Protein AF-A0A9P7ZTA4-F1 (afdb_monomer_lite)

Secondary structure (DSSP, 8-state):
-PPP-HHHHHHHHHHHHHHHHHHHHHHHHHHTTTTSSS--HHHHHHHHHHHHHHHHHHHHHHHHS-PPPPPHHHHHHHHTT--THHHHHHHHHHHHHHHHHHHHHHHHHHHHHHHHHHHHHHH-GGGHHHHHHHHHHTT---GGGS--------------------------------

Sequence (178 aa):
MAPVDRAQQTVVEQQLQNIIQDLYEIMVQVTNYDTTPRPTRDVLADQIKSLAASLQTLHTTASTTPLPSVPPELIHYVENGRNPDIYTREFVELVRRGNQTFNGKLNAFAGFRDMLARDIASAMPELRDDVDRIMEGAGLASPSAVGHGNVKTEDGLADVQMSAAGPENGSGGANAAS

Radius of gyration: 34.22 Å; chains: 1; bounding box: 66×64×94 Å

InterPro domains:
  IPR019145 Mediator complex, subunit Med10 [PF09748] (13-132)

pLDDT: mean 79.88, std 21.25, range [32.66, 98.06]

Organism: NCBI:txid2614577

Structure (mmCIF, N/CA/C/O backbone):
data_AF-A0A9P7ZTA4-F1
#
_entry.id   AF-A0A9P7ZTA4-F1
#
loop_
_atom_site.group_PDB
_atom_site.id
_atom_site.type_symbol
_atom_site.label_atom_id
_atom_site.label_alt_id
_atom_site.label_comp_id
_atom_site.label_asym_id
_atom_site.label_entity_id
_atom_site.label_seq_id
_atom_site.pdbx_PDB_ins_code
_atom_site.Cartn_x
_atom_site.Cartn_y
_atom_site.Cartn_z
_atom_site.occupancy
_atom_site.B_iso_or_equiv
_atom_site.auth_seq_id
_atom_site.auth_comp_id
_atom_site.auth_asym_id
_atom_site.auth_atom_id
_atom_site.pdbx_PDB_model_num
ATOM 1 N N . MET A 1 1 ? -6.420 8.993 -8.980 1.00 48.38 1 MET A N 1
ATOM 2 C CA . MET A 1 1 ? -6.976 8.853 -7.619 1.00 48.38 1 MET A CA 1
ATOM 3 C C . MET A 1 1 ? -8.096 9.868 -7.496 1.00 48.38 1 MET A C 1
ATOM 5 O O . MET A 1 1 ? -7.813 11.055 -7.587 1.00 48.38 1 MET A O 1
ATOM 9 N N . ALA A 1 2 ? -9.352 9.421 -7.437 1.00 48.81 2 ALA A N 1
ATOM 10 C CA . ALA A 1 2 ? -10.477 10.325 -7.205 1.00 48.81 2 ALA A CA 1
ATOM 11 C C . ALA A 1 2 ? -10.387 10.886 -5.772 1.00 48.81 2 ALA A C 1
ATOM 13 O O . ALA A 1 2 ? -9.943 10.157 -4.881 1.00 48.81 2 ALA A O 1
ATOM 14 N N . PRO A 1 3 ? -10.751 12.157 -5.534 1.00 54.56 3 PRO A N 1
ATOM 15 C CA . PRO A 1 3 ? -10.768 12.710 -4.189 1.00 54.56 3 PRO A CA 1
ATOM 16 C C . PRO A 1 3 ? -11.812 11.960 -3.357 1.00 54.56 3 PRO A C 1
ATOM 18 O O . PRO A 1 3 ? -12.985 11.913 -3.717 1.00 54.56 3 PRO A O 1
ATOM 21 N N . VAL A 1 4 ? -11.363 11.336 -2.269 1.00 60.81 4 VAL A N 1
ATOM 22 C CA . VAL A 1 4 ? -12.252 10.665 -1.318 1.00 60.81 4 VAL A CA 1
ATOM 23 C C . VAL A 1 4 ? -12.998 11.737 -0.528 1.00 60.81 4 VAL A C 1
ATOM 25 O O . VAL A 1 4 ? -12.392 12.731 -0.116 1.00 60.81 4 VAL A O 1
ATOM 28 N N . ASP A 1 5 ? -14.304 11.556 -0.339 1.00 69.00 5 ASP A N 1
ATOM 29 C CA . ASP A 1 5 ? -15.133 12.473 0.439 1.00 69.00 5 ASP A CA 1
ATOM 30 C C . ASP A 1 5 ? -14.712 12.419 1.917 1.00 69.00 5 ASP A C 1
ATOM 32 O O . ASP A 1 5 ? -15.094 11.522 2.673 1.00 69.00 5 ASP A O 1
ATOM 36 N N . ARG A 1 6 ? -13.854 13.368 2.314 1.00 71.19 6 ARG A N 1
ATOM 37 C CA . ARG A 1 6 ? -13.260 13.442 3.658 1.00 71.19 6 ARG A CA 1
ATOM 38 C C . ARG A 1 6 ? -14.319 13.493 4.756 1.00 71.19 6 ARG A C 1
ATOM 40 O O . ARG A 1 6 ? -14.070 12.985 5.842 1.00 71.19 6 ARG A O 1
ATOM 47 N N . ALA A 1 7 ? -15.496 14.048 4.464 1.00 70.94 7 ALA A N 1
ATOM 48 C CA . ALA A 1 7 ? -16.587 14.140 5.426 1.00 70.94 7 ALA A CA 1
ATOM 49 C C . ALA A 1 7 ? -17.068 12.756 5.888 1.00 70.94 7 ALA A C 1
ATOM 51 O O . ALA A 1 7 ? -17.337 12.563 7.070 1.00 70.94 7 ALA A O 1
ATOM 52 N N . GLN A 1 8 ? -17.126 11.775 4.983 1.00 72.75 8 GLN A N 1
ATOM 53 C CA . GLN A 1 8 ? -17.602 10.427 5.308 1.00 72.75 8 GLN A CA 1
ATOM 54 C C . GLN A 1 8 ? -16.547 9.613 6.069 1.00 72.75 8 GLN A C 1
ATOM 56 O O . GLN A 1 8 ? -16.889 8.831 6.954 1.00 72.75 8 GLN A O 1
ATOM 61 N N . GLN A 1 9 ? -15.258 9.843 5.789 1.00 81.50 9 GLN A N 1
ATOM 62 C CA . GLN A 1 9 ? -14.160 9.230 6.545 1.00 81.50 9 GLN A CA 1
ATOM 63 C C . GLN A 1 9 ? -14.147 9.689 8.007 1.00 81.50 9 GLN A C 1
ATOM 65 O O . GLN A 1 9 ? -14.003 8.857 8.900 1.00 81.50 9 GLN A O 1
ATOM 70 N N . THR A 1 10 ? -14.376 10.982 8.258 1.00 86.25 10 THR A N 1
ATOM 71 C CA . THR A 1 10 ? -14.428 11.530 9.622 1.00 86.25 10 THR A CA 1
ATOM 72 C C . THR A 1 10 ? -15.550 10.909 10.456 1.00 86.25 10 THR A C 1
ATOM 74 O O . THR A 1 10 ? -15.386 10.730 11.659 1.00 86.25 10 THR A O 1
ATOM 77 N N . VAL A 1 11 ? -16.676 10.523 9.842 1.00 90.31 11 VAL A N 1
ATOM 78 C CA . VAL A 1 11 ? -17.772 9.842 10.557 1.00 90.31 11 VAL A CA 1
ATOM 79 C C . VAL A 1 11 ? -17.331 8.466 11.057 1.00 90.31 11 VAL A C 1
ATOM 81 O O . VAL A 1 11 ? -17.540 8.148 12.227 1.00 90.31 11 VAL A O 1
ATOM 84 N N . VAL A 1 12 ? -16.701 7.664 10.194 1.00 90.94 12 VAL A N 1
ATOM 85 C CA . VAL A 1 12 ? -16.187 6.333 10.564 1.00 90.94 12 VAL A CA 1
ATOM 86 C C . VAL A 1 12 ? -15.094 6.456 11.627 1.00 90.94 12 VAL A C 1
ATOM 88 O O . VAL A 1 12 ? -15.094 5.710 12.603 1.00 90.94 12 VAL A O 1
ATOM 91 N N . GLU A 1 13 ? -14.196 7.432 11.480 1.00 91.12 13 GLU A N 1
ATOM 92 C CA . GLU A 1 13 ? -13.138 7.712 12.452 1.00 91.12 13 GLU A CA 1
ATOM 93 C C . GLU A 1 13 ? -13.710 8.089 13.826 1.00 91.12 13 GLU A C 1
ATOM 95 O O . GLU A 1 13 ? -13.298 7.530 14.842 1.00 91.12 13 GLU A O 1
ATOM 100 N N . GLN A 1 14 ? -14.712 8.971 13.867 1.00 93.62 14 GLN A N 1
ATOM 101 C CA . GLN A 1 14 ? -15.367 9.369 15.112 1.00 93.62 14 GLN A CA 1
ATOM 102 C C . GLN A 1 14 ? -16.084 8.193 15.785 1.00 93.62 14 GLN A C 1
ATOM 104 O O . GLN A 1 14 ? -16.004 8.036 17.002 1.00 93.62 14 GLN A O 1
ATOM 109 N N . GLN A 1 15 ? -16.771 7.347 15.010 1.00 94.06 15 GLN A N 1
ATOM 110 C CA . GLN A 1 15 ? -17.397 6.129 15.533 1.00 94.06 15 GLN A CA 1
ATOM 111 C C . GLN A 1 15 ? -16.352 5.188 16.149 1.00 94.06 15 GLN A C 1
ATOM 113 O O . GLN A 1 15 ? -16.582 4.646 17.229 1.00 94.06 15 GLN A O 1
ATOM 118 N N . LEU A 1 16 ? -15.189 5.036 15.505 1.00 94.50 16 LEU A N 1
ATOM 119 C CA . LEU A 1 16 ? -14.081 4.228 16.015 1.00 94.50 16 LEU A CA 1
ATOM 120 C C . LEU A 1 16 ? -13.532 4.783 17.341 1.00 94.50 16 LEU A C 1
ATOM 122 O O . LEU A 1 16 ? -13.323 4.023 18.284 1.00 94.50 16 LEU A O 1
ATOM 126 N N . GLN A 1 17 ? -13.348 6.105 17.436 1.00 95.31 17 GLN A N 1
ATOM 127 C CA . GLN A 1 17 ? -12.911 6.770 18.669 1.00 95.31 17 GLN A CA 1
ATOM 128 C C . GLN A 1 17 ? -13.907 6.554 19.814 1.00 95.31 17 GLN A C 1
ATOM 130 O O . GLN A 1 17 ? -13.499 6.207 20.922 1.00 95.31 17 GLN A O 1
ATOM 135 N N . ASN A 1 18 ? -15.206 6.694 19.537 1.00 94.88 18 ASN A N 1
ATOM 136 C CA . ASN A 1 18 ? -16.255 6.467 20.531 1.00 94.88 18 ASN A CA 1
ATOM 137 C C . ASN A 1 18 ? -16.239 5.016 21.041 1.00 94.88 18 ASN A C 1
ATOM 139 O O . ASN A 1 18 ? -16.327 4.793 22.240 1.00 94.88 18 ASN A O 1
ATOM 143 N N . ILE A 1 19 ? -16.032 4.029 20.161 1.00 96.38 19 ILE A N 1
ATOM 144 C CA . ILE A 1 19 ? -15.924 2.614 20.557 1.00 96.38 19 ILE A CA 1
ATOM 145 C C . ILE A 1 19 ? -14.704 2.367 21.455 1.00 96.38 19 ILE A C 1
ATOM 147 O O . ILE A 1 19 ? -14.801 1.635 22.438 1.00 96.38 19 ILE A O 1
ATOM 151 N N . ILE A 1 20 ? -13.551 2.969 21.146 1.00 95.88 20 ILE A N 1
ATOM 152 C CA . ILE A 1 20 ? -12.354 2.865 21.998 1.00 95.88 20 ILE A CA 1
ATOM 153 C C . ILE A 1 20 ? -12.630 3.476 23.380 1.00 95.88 20 ILE A C 1
ATOM 155 O O . ILE A 1 20 ? -12.235 2.902 24.397 1.00 95.88 20 ILE A O 1
ATOM 159 N N . GLN A 1 21 ? -13.338 4.606 23.422 1.00 95.31 21 GLN A N 1
ATOM 160 C CA . GLN A 1 21 ? -13.747 5.253 24.665 1.00 95.31 21 GLN A CA 1
ATOM 161 C C . GLN A 1 21 ? -14.718 4.378 25.478 1.00 95.31 21 GLN A C 1
ATOM 163 O O . GLN A 1 21 ? -14.503 4.213 26.680 1.00 95.31 21 GLN A O 1
ATOM 168 N N . ASP A 1 22 ? -15.716 3.766 24.831 1.00 94.31 22 ASP A N 1
ATOM 169 C CA . ASP A 1 22 ? -16.660 2.827 25.456 1.00 94.31 22 ASP A CA 1
ATOM 170 C C . ASP A 1 22 ? -15.916 1.619 26.058 1.00 94.31 22 ASP A C 1
ATOM 172 O O . ASP A 1 22 ? -16.163 1.228 27.200 1.00 94.31 22 ASP A O 1
ATOM 176 N N . LEU A 1 23 ? -14.950 1.046 25.326 1.00 95.44 23 LEU A N 1
ATOM 177 C CA . LEU A 1 23 ? -14.119 -0.067 25.805 1.00 95.44 23 LEU A CA 1
ATOM 178 C C . LEU A 1 23 ? -13.277 0.320 27.025 1.00 95.44 23 LEU A C 1
ATOM 180 O O . LEU A 1 23 ? -13.161 -0.464 27.971 1.00 95.44 23 LEU A O 1
ATOM 184 N N . TYR A 1 24 ? -12.699 1.522 27.018 1.00 94.88 24 TYR A N 1
ATOM 185 C CA . TYR A 1 24 ? -11.941 2.034 28.155 1.00 94.88 24 TYR A CA 1
ATOM 186 C C . TYR A 1 24 ? -12.836 2.227 29.385 1.00 94.88 24 TYR A C 1
ATOM 188 O O . TYR A 1 24 ? -12.464 1.822 30.487 1.00 94.88 24 TYR A O 1
ATOM 196 N N . GLU A 1 25 ? -14.030 2.794 29.207 1.00 91.94 25 GLU A N 1
ATOM 197 C CA . GLU A 1 25 ? -14.977 2.995 30.303 1.00 91.94 25 GLU A CA 1
ATOM 198 C C . GLU A 1 25 ? -15.436 1.660 30.906 1.00 91.94 25 GLU A C 1
ATOM 200 O O . GLU A 1 25 ? -15.393 1.492 32.127 1.00 91.94 25 GLU A O 1
ATOM 205 N N . ILE A 1 26 ? -15.770 0.677 30.062 1.00 92.38 26 ILE A N 1
ATOM 206 C CA . ILE A 1 26 ? -16.120 -0.682 30.498 1.00 92.38 26 ILE A CA 1
ATOM 207 C C . ILE A 1 26 ? -14.965 -1.309 31.289 1.00 92.38 26 ILE A C 1
ATOM 209 O O . ILE A 1 26 ? -15.189 -1.869 32.362 1.00 92.38 26 ILE A O 1
ATOM 213 N N . MET A 1 27 ? -13.720 -1.192 30.814 1.00 92.06 27 MET A N 1
ATOM 214 C CA . MET A 1 27 ? -12.545 -1.711 31.526 1.00 92.06 27 MET A CA 1
ATOM 215 C C . MET A 1 27 ? -12.411 -1.098 32.930 1.00 92.06 27 MET A C 1
ATOM 217 O O . MET A 1 27 ? -12.166 -1.817 33.906 1.00 92.06 27 MET A O 1
ATOM 221 N N . VAL A 1 28 ? -12.601 0.219 33.054 1.00 90.69 28 VAL A N 1
ATOM 222 C CA . VAL A 1 28 ? -12.548 0.926 34.343 1.00 90.69 28 VAL A CA 1
ATOM 223 C C . VAL A 1 28 ? -13.686 0.479 35.266 1.00 90.69 28 VAL A C 1
ATOM 225 O O . VAL A 1 28 ? -13.452 0.263 36.457 1.00 90.69 28 VAL A O 1
ATOM 228 N N . GLN A 1 29 ? -14.901 0.303 34.741 1.00 87.62 29 GLN A N 1
ATOM 229 C CA . GLN A 1 29 ? -16.049 -0.154 35.529 1.00 87.62 29 GLN A CA 1
ATOM 230 C C . GLN A 1 29 ? -15.899 -1.599 36.008 1.00 87.62 29 GLN A C 1
ATOM 232 O O . GLN A 1 29 ? -16.187 -1.883 37.168 1.00 87.62 29 GLN A O 1
ATOM 237 N N . VAL A 1 30 ? -15.392 -2.498 35.161 1.00 89.88 30 VAL A N 1
ATOM 238 C CA . VAL A 1 30 ? -15.126 -3.898 35.530 1.00 89.88 30 VAL A CA 1
ATOM 239 C C . VAL A 1 30 ? -14.045 -3.983 36.609 1.00 89.88 30 VAL A C 1
ATOM 241 O O . VAL A 1 30 ? -14.194 -4.733 37.571 1.00 89.88 30 VAL A O 1
ATOM 244 N N . THR A 1 31 ? -12.987 -3.175 36.505 1.00 88.81 31 THR A N 1
ATOM 245 C CA . THR A 1 31 ? -11.911 -3.140 37.513 1.00 88.81 31 THR A CA 1
ATOM 246 C C . THR A 1 31 ? -12.413 -2.644 38.877 1.00 88.81 31 THR A C 1
ATOM 248 O O . THR A 1 31 ? -11.950 -3.113 39.913 1.00 88.81 31 THR A O 1
ATOM 251 N N . ASN A 1 32 ? -13.392 -1.734 38.892 1.00 85.50 32 ASN A N 1
ATOM 252 C CA . ASN A 1 32 ? -13.974 -1.148 40.108 1.00 85.50 32 ASN A CA 1
ATOM 253 C C . ASN A 1 32 ? -15.320 -1.777 40.518 1.00 85.50 32 ASN A C 1
ATOM 255 O O . ASN A 1 32 ? -16.068 -1.204 41.317 1.00 85.50 32 ASN A O 1
ATOM 259 N N . TYR A 1 33 ? -15.646 -2.946 39.965 1.00 81.62 33 TYR A N 1
ATOM 260 C CA . TYR A 1 33 ? -16.970 -3.548 40.103 1.00 81.62 33 TYR A CA 1
ATOM 261 C C . TYR A 1 33 ? -17.333 -3.875 41.562 1.00 81.62 33 TYR A C 1
ATOM 263 O O . TYR A 1 33 ? -18.466 -3.645 41.969 1.00 81.62 33 TYR A O 1
ATOM 271 N N . ASP A 1 34 ? -16.364 -4.346 42.355 1.00 76.81 34 ASP A N 1
ATOM 272 C CA . ASP A 1 34 ? -16.546 -4.742 43.766 1.00 76.81 34 ASP A CA 1
ATOM 273 C C . ASP A 1 34 ? -16.140 -3.637 44.765 1.00 76.81 34 ASP A C 1
ATOM 275 O O . ASP A 1 34 ? -16.396 -3.716 45.963 1.00 76.81 34 ASP A O 1
ATOM 279 N N . THR A 1 35 ? -15.500 -2.564 44.288 1.00 79.00 35 THR A N 1
ATOM 280 C CA . THR A 1 35 ? -15.019 -1.469 45.150 1.00 79.00 35 THR A CA 1
ATOM 281 C C . THR A 1 35 ? -16.089 -0.416 45.425 1.00 79.00 35 THR A C 1
ATOM 283 O O . THR A 1 35 ? -15.924 0.423 46.313 1.00 79.00 35 THR A O 1
ATOM 286 N N . THR A 1 36 ? -17.197 -0.444 44.679 1.00 70.56 36 THR A N 1
ATOM 287 C CA . THR A 1 36 ? -18.279 0.532 44.791 1.00 70.56 36 THR A CA 1
ATOM 288 C C . THR A 1 36 ? -19.506 -0.069 45.490 1.00 70.56 36 THR A C 1
ATOM 290 O O . THR A 1 36 ? -20.014 -1.105 45.077 1.00 70.56 36 THR A O 1
ATOM 293 N N . PRO A 1 37 ? -20.070 0.591 46.520 1.00 67.50 37 PRO A N 1
ATOM 294 C CA . PRO A 1 37 ? -21.236 0.087 47.259 1.00 67.50 37 PRO A CA 1
ATOM 295 C C . PRO A 1 37 ? -22.567 0.186 46.484 1.00 67.50 37 PRO A C 1
ATOM 297 O O . PRO A 1 37 ? -23.635 -0.025 47.057 1.00 67.50 37 PRO A O 1
ATOM 300 N N . ARG A 1 38 ? -22.536 0.552 45.195 1.00 66.50 38 ARG A N 1
ATOM 301 C CA . ARG A 1 38 ? -23.719 0.686 44.332 1.00 66.50 38 ARG A CA 1
ATOM 302 C C . ARG A 1 38 ? -23.817 -0.510 43.384 1.00 66.50 38 ARG A C 1
ATOM 304 O O . ARG A 1 38 ? -22.792 -0.949 42.879 1.00 66.50 38 ARG A O 1
ATOM 311 N N . PRO A 1 39 ? -25.033 -0.982 43.058 1.00 67.25 39 PRO A N 1
ATOM 312 C CA . PRO A 1 39 ? -25.215 -2.002 42.033 1.00 67.25 39 PRO A CA 1
ATOM 313 C C . PRO A 1 39 ? -24.823 -1.436 40.658 1.00 67.25 39 PRO A C 1
ATOM 315 O O . PRO A 1 39 ? -25.583 -0.708 40.029 1.00 67.25 39 PRO A O 1
ATOM 318 N N . THR A 1 40 ? -23.615 -1.758 40.198 1.00 79.56 40 THR A N 1
ATOM 319 C CA . THR A 1 40 ? -23.054 -1.375 38.887 1.00 79.56 40 THR A CA 1
ATOM 320 C C . THR A 1 40 ? -23.429 -2.354 37.772 1.00 79.56 40 THR A C 1
ATOM 322 O O . THR A 1 40 ? -23.182 -2.082 36.600 1.00 79.56 40 THR A O 1
ATOM 325 N N . ARG A 1 41 ? -24.080 -3.476 38.111 1.00 84.12 41 ARG A N 1
ATOM 326 C CA . ARG A 1 41 ? -24.477 -4.533 37.168 1.00 84.12 41 ARG A CA 1
ATOM 327 C C . ARG A 1 41 ? -25.327 -4.020 36.004 1.00 84.12 41 ARG A C 1
ATOM 329 O O . ARG A 1 41 ? -25.047 -4.373 34.862 1.00 84.12 41 ARG A O 1
ATOM 336 N N . ASP A 1 42 ? -26.359 -3.232 36.292 1.00 86.62 42 ASP A N 1
ATOM 337 C CA . ASP A 1 42 ? -27.288 -2.760 35.259 1.00 86.62 42 ASP A CA 1
ATOM 338 C C . ASP A 1 42 ? -26.605 -1.748 34.329 1.00 86.62 42 ASP A C 1
ATOM 340 O O . ASP A 1 42 ? -26.759 -1.828 33.114 1.00 86.62 42 ASP A O 1
ATOM 344 N N . VAL A 1 43 ? -25.745 -0.887 34.886 1.00 87.88 43 VAL A N 1
ATOM 345 C CA . VAL A 1 43 ? -24.927 0.070 34.122 1.00 87.88 43 VAL A CA 1
ATOM 346 C C . VAL A 1 43 ? -23.980 -0.663 33.174 1.00 87.88 43 VAL A C 1
ATOM 348 O O . VAL A 1 43 ? -23.949 -0.360 31.985 1.00 87.88 43 VAL A O 1
ATOM 351 N N . LEU A 1 44 ? -23.267 -1.678 33.668 1.00 89.06 44 LEU A N 1
ATOM 352 C CA . LEU A 1 44 ? -22.367 -2.487 32.847 1.00 89.06 44 LEU A CA 1
ATOM 353 C C . LEU A 1 44 ? -23.129 -3.225 31.735 1.00 89.06 44 LEU A C 1
ATOM 355 O O . LEU A 1 44 ? -22.679 -3.277 30.591 1.00 89.06 44 LEU A O 1
ATOM 359 N N . ALA A 1 45 ? -24.298 -3.787 32.055 1.00 90.94 45 ALA A N 1
ATOM 360 C CA . ALA A 1 45 ? -25.137 -4.462 31.071 1.00 90.94 45 ALA A CA 1
ATOM 361 C C . ALA A 1 45 ? -25.605 -3.503 29.967 1.00 90.94 45 ALA A C 1
ATOM 363 O O . ALA A 1 45 ? -25.629 -3.883 28.796 1.00 90.94 45 ALA A O 1
ATOM 364 N N . ASP A 1 46 ? -25.953 -2.267 30.317 1.00 91.56 46 ASP A N 1
ATOM 365 C CA . ASP A 1 46 ? -26.364 -1.255 29.348 1.00 91.56 46 ASP A CA 1
ATOM 366 C C . ASP A 1 46 ? -25.186 -0.728 28.519 1.00 91.56 46 ASP A C 1
ATOM 368 O O . ASP A 1 46 ? -25.333 -0.553 27.310 1.00 91.56 46 ASP A O 1
ATOM 372 N N . GLN A 1 47 ? -23.992 -0.592 29.101 1.00 91.25 47 GLN A N 1
ATOM 373 C CA . GLN A 1 47 ? -22.777 -0.250 28.355 1.00 91.25 47 GLN A CA 1
ATOM 374 C C . GLN A 1 47 ? -22.383 -1.317 27.338 1.00 91.25 47 GLN A C 1
ATOM 376 O O . GLN A 1 47 ? -22.044 -0.986 26.205 1.00 91.25 47 GLN A O 1
ATOM 381 N N . ILE A 1 48 ? -22.481 -2.600 27.693 1.00 93.88 48 ILE A N 1
ATOM 382 C CA . ILE A 1 48 ? -22.210 -3.698 26.755 1.00 93.88 48 ILE A CA 1
ATOM 383 C C . ILE A 1 48 ? -23.216 -3.681 25.595 1.00 93.88 48 ILE A C 1
ATOM 385 O O . ILE A 1 48 ? -22.830 -3.876 24.440 1.00 93.88 48 ILE A O 1
ATOM 389 N N . LYS A 1 49 ? -24.502 -3.413 25.868 1.00 95.00 49 LYS A N 1
ATOM 390 C CA . LYS A 1 49 ? -25.515 -3.249 24.808 1.00 95.00 49 LYS A CA 1
ATOM 391 C C . LYS A 1 49 ? -25.211 -2.037 23.924 1.00 95.00 49 LYS A C 1
ATOM 393 O O . LYS A 1 49 ? -25.345 -2.140 22.707 1.00 95.00 49 LYS A O 1
ATOM 398 N N . SER A 1 50 ? -24.792 -0.921 24.524 1.00 94.50 50 SER A N 1
ATOM 399 C CA . SER A 1 50 ? -24.386 0.288 23.801 1.00 94.50 50 SER A CA 1
ATOM 400 C C . SER A 1 50 ? -23.192 0.007 22.888 1.00 94.50 50 SER A C 1
ATOM 402 O O . SER A 1 50 ? -23.261 0.289 21.697 1.00 94.50 50 SER A O 1
ATOM 404 N N . LEU A 1 51 ? -22.154 -0.664 23.397 1.00 95.19 51 LEU A N 1
ATOM 405 C CA . LEU A 1 51 ? -20.986 -1.079 22.620 1.00 95.19 51 LEU A CA 1
ATOM 406 C C . LEU A 1 51 ? -21.378 -1.966 21.428 1.00 95.19 51 LEU A C 1
ATOM 408 O O . LEU A 1 51 ? -20.898 -1.756 20.314 1.00 95.19 51 LEU A O 1
ATOM 412 N N . ALA A 1 52 ? -22.270 -2.939 21.639 1.00 95.94 52 ALA A N 1
ATOM 413 C CA . ALA A 1 52 ? -22.763 -3.797 20.563 1.00 95.94 52 ALA A CA 1
ATOM 414 C C . ALA A 1 52 ? -23.497 -2.989 19.475 1.00 95.94 52 ALA A C 1
ATOM 416 O O . ALA A 1 52 ? -23.259 -3.199 18.283 1.00 95.94 52 ALA A O 1
ATOM 417 N N . ALA A 1 53 ? -24.339 -2.028 19.871 1.00 95.88 53 ALA A N 1
ATOM 418 C CA . ALA A 1 53 ? -25.025 -1.132 18.943 1.00 95.88 53 ALA A CA 1
ATOM 419 C C . ALA A 1 53 ? -24.047 -0.209 18.189 1.00 95.88 53 ALA A C 1
ATOM 421 O O . ALA A 1 53 ? -24.188 -0.025 16.975 1.00 95.88 53 ALA A O 1
ATOM 422 N N . SER A 1 54 ? -23.025 0.319 18.871 1.00 94.81 54 SER A N 1
ATOM 423 C CA . SER A 1 54 ? -21.956 1.130 18.275 1.00 94.81 54 SER A CA 1
ATOM 424 C C . SER A 1 54 ? -21.163 0.338 17.230 1.00 94.81 54 SER A C 1
ATOM 426 O O . SER A 1 54 ? -20.981 0.818 16.112 1.00 94.81 54 SER A O 1
ATOM 428 N N . LEU A 1 55 ? -20.763 -0.905 17.531 1.00 95.94 55 LEU A N 1
ATOM 429 C CA . LEU A 1 55 ? -20.064 -1.788 16.584 1.00 95.94 55 LEU A CA 1
ATOM 430 C C . LEU A 1 55 ? -20.917 -2.119 15.355 1.00 95.94 55 LEU A C 1
ATOM 432 O O . LEU A 1 55 ? -20.416 -2.128 14.230 1.00 95.94 55 LEU A O 1
ATOM 436 N N . GLN A 1 56 ? -22.214 -2.361 15.548 1.00 95.94 56 GLN A N 1
ATOM 437 C CA . GLN A 1 56 ? -23.122 -2.631 14.437 1.00 95.94 56 GLN A CA 1
ATOM 438 C C . GLN A 1 56 ? -23.324 -1.393 13.554 1.00 95.94 56 GLN A C 1
ATOM 440 O O . GLN A 1 56 ? -23.357 -1.511 12.329 1.00 95.94 56 GLN A O 1
ATOM 445 N N . THR A 1 57 ? -23.386 -0.207 14.163 1.00 94.19 57 THR A N 1
ATOM 446 C CA . THR A 1 57 ? -23.447 1.081 13.457 1.00 94.19 57 THR A CA 1
ATOM 447 C C . THR A 1 57 ? -22.160 1.360 12.680 1.00 94.19 57 THR A C 1
ATOM 449 O O . THR A 1 57 ? -22.216 1.813 11.537 1.00 94.19 57 THR A O 1
ATOM 452 N N . LEU A 1 58 ? -20.997 1.039 13.252 1.00 94.62 58 LEU A N 1
ATOM 453 C CA . LEU A 1 58 ? -19.714 1.138 12.558 1.00 94.62 58 LEU A CA 1
ATOM 454 C C . LEU A 1 58 ? -19.673 0.209 11.341 1.00 94.62 58 LEU A C 1
ATOM 456 O O . LEU A 1 58 ? -19.300 0.642 10.255 1.00 94.62 58 LEU A O 1
ATOM 460 N N . HIS A 1 59 ? -20.089 -1.051 11.497 1.00 94.06 59 HIS A N 1
ATOM 461 C CA . HIS A 1 59 ? -20.097 -2.018 10.400 1.00 94.06 59 HIS A CA 1
ATOM 462 C C . HIS A 1 59 ? -20.985 -1.558 9.236 1.00 94.06 59 HIS A C 1
ATOM 464 O O . HIS A 1 59 ? -20.572 -1.631 8.076 1.00 94.06 59 HIS A O 1
ATOM 470 N N . THR A 1 60 ? -22.199 -1.074 9.519 1.00 93.81 60 THR A N 1
ATOM 471 C CA . THR A 1 60 ? -23.098 -0.564 8.474 1.00 93.81 60 THR A CA 1
ATOM 472 C C . THR A 1 60 ? -22.521 0.679 7.807 1.00 93.81 60 THR A C 1
ATOM 474 O O . THR A 1 60 ? -22.446 0.710 6.581 1.00 93.81 60 THR A O 1
ATOM 477 N N . THR A 1 61 ? -22.021 1.641 8.589 1.00 91.19 61 THR A N 1
ATOM 478 C CA . THR A 1 61 ? -21.411 2.877 8.073 1.00 91.19 61 THR A CA 1
ATOM 479 C C . THR A 1 61 ? -20.195 2.577 7.193 1.00 91.19 61 THR A C 1
ATOM 481 O O . THR A 1 61 ? -20.097 3.096 6.081 1.00 91.19 61 THR A O 1
ATOM 484 N N . ALA A 1 62 ? -19.288 1.705 7.640 1.00 89.44 62 ALA A N 1
ATOM 485 C CA . ALA A 1 62 ? -18.094 1.317 6.890 1.00 89.44 62 ALA A CA 1
ATOM 486 C C . ALA A 1 62 ? -18.431 0.556 5.598 1.00 89.44 62 ALA A C 1
ATOM 488 O O . ALA A 1 62 ? -17.765 0.751 4.587 1.00 89.44 62 ALA A O 1
ATOM 489 N N . SER A 1 63 ? -19.489 -0.262 5.608 1.00 88.88 63 SER A N 1
ATOM 490 C CA . SER A 1 63 ? -19.934 -1.017 4.427 1.00 88.88 63 SER A CA 1
ATOM 491 C C . SER A 1 63 ? -20.591 -0.134 3.362 1.00 88.88 63 SER A C 1
ATOM 493 O O . SER A 1 63 ? -20.532 -0.452 2.177 1.00 88.88 63 SER A O 1
ATOM 495 N N . THR A 1 64 ? -21.240 0.961 3.765 1.00 86.69 64 THR A N 1
ATOM 496 C CA . THR A 1 64 ? -21.904 1.896 2.840 1.00 86.69 64 THR A CA 1
ATOM 497 C C . THR A 1 64 ? -21.000 3.034 2.374 1.00 86.69 64 THR A C 1
ATOM 499 O O . THR A 1 64 ? -21.334 3.724 1.413 1.00 86.69 64 THR A O 1
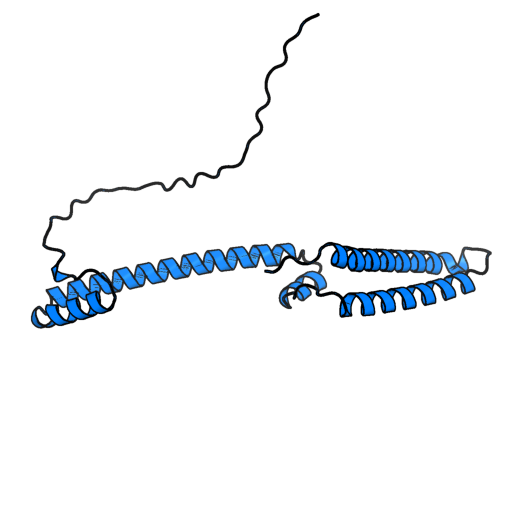ATOM 502 N N . THR A 1 65 ? -19.874 3.250 3.054 1.00 84.50 65 THR A N 1
ATOM 503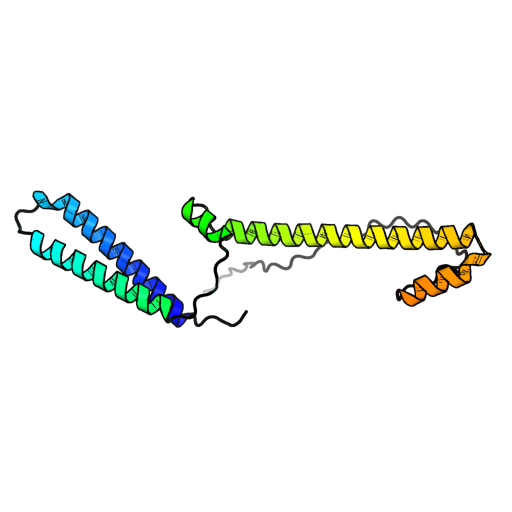 C CA . THR A 1 65 ? -18.930 4.326 2.744 1.00 84.50 65 THR A CA 1
ATOM 504 C C . THR A 1 65 ? -17.891 3.836 1.729 1.00 84.50 65 THR A C 1
ATOM 506 O O . THR A 1 65 ? -17.273 2.794 1.948 1.00 84.50 65 THR A O 1
ATOM 509 N N . PRO A 1 66 ? -17.635 4.567 0.630 1.00 82.94 66 PRO A N 1
ATOM 510 C CA . PRO A 1 66 ? -16.577 4.228 -0.315 1.00 82.94 66 PRO A CA 1
ATOM 511 C C . PRO A 1 66 ? -15.199 4.509 0.305 1.00 82.94 66 PRO A C 1
ATOM 513 O O . PRO A 1 66 ? -14.631 5.593 0.162 1.00 82.94 66 PRO A O 1
ATOM 516 N N . LEU A 1 67 ? -14.666 3.522 1.025 1.00 82.94 67 LEU A N 1
ATOM 517 C CA . LEU A 1 67 ? -13.344 3.586 1.644 1.00 82.94 67 LEU A CA 1
ATOM 518 C C . LEU A 1 67 ? -12.234 3.273 0.623 1.00 82.94 67 LEU A C 1
ATOM 520 O O . LEU A 1 67 ? -12.433 2.471 -0.293 1.00 82.94 67 LEU A O 1
ATOM 524 N N . PRO A 1 68 ? -11.050 3.900 0.754 1.00 85.06 68 PRO A N 1
ATOM 525 C CA . PRO A 1 68 ? -9.920 3.608 -0.116 1.00 85.06 68 PRO A CA 1
ATOM 526 C C . PRO A 1 68 ? -9.423 2.173 0.095 1.00 85.06 68 PRO A C 1
ATOM 528 O O . PRO A 1 68 ? -9.372 1.673 1.217 1.00 85.06 68 PRO A O 1
ATOM 531 N N . SER A 1 69 ? -9.014 1.524 -0.995 1.00 87.31 69 SER A N 1
ATOM 532 C CA . SER A 1 69 ? -8.418 0.189 -0.934 1.00 87.31 69 SER A CA 1
ATOM 533 C C . SER A 1 69 ? -7.059 0.245 -0.239 1.00 87.31 69 SER A C 1
ATOM 535 O O . SER A 1 69 ? -6.170 0.982 -0.669 1.00 87.31 69 SER A O 1
ATOM 537 N N . VAL A 1 70 ? -6.883 -0.579 0.792 1.00 88.62 70 VAL A N 1
ATOM 538 C CA . VAL A 1 70 ? -5.632 -0.695 1.549 1.00 88.62 70 VAL A CA 1
ATOM 539 C C . VAL A 1 70 ? -4.851 -1.920 1.050 1.00 88.62 70 VAL A C 1
ATOM 541 O O . VAL A 1 70 ? -5.425 -3.008 0.978 1.00 88.62 70 VAL A O 1
ATOM 544 N N . PRO A 1 71 ? -3.564 -1.782 0.680 1.00 89.12 71 PRO A N 1
ATOM 545 C CA . PRO A 1 71 ? -2.701 -2.919 0.373 1.00 89.12 71 PRO A CA 1
ATOM 546 C C . PRO A 1 71 ? -2.629 -3.929 1.533 1.00 89.12 71 PRO A C 1
ATOM 548 O O . PRO A 1 71 ? -2.488 -3.507 2.680 1.00 89.12 71 PRO A O 1
ATOM 551 N N . PRO A 1 72 ? -2.641 -5.249 1.272 1.00 87.81 72 PRO A N 1
ATOM 552 C CA . PRO A 1 72 ? -2.578 -6.257 2.336 1.00 87.81 72 PRO A CA 1
ATOM 553 C C . PRO A 1 72 ? -1.281 -6.170 3.155 1.00 87.81 72 PRO A C 1
ATOM 555 O O . PRO A 1 72 ? -1.301 -6.374 4.363 1.00 87.81 72 PRO A O 1
ATOM 558 N N . GLU A 1 73 ? -0.173 -5.765 2.531 1.00 87.88 73 GLU A N 1
ATOM 559 C CA . GLU A 1 73 ? 1.108 -5.545 3.218 1.00 87.88 73 GLU A CA 1
ATOM 560 C C . GLU A 1 73 ? 1.016 -4.471 4.314 1.00 87.88 73 GLU A C 1
ATOM 562 O O . GLU A 1 73 ? 1.664 -4.586 5.352 1.00 87.88 73 GLU A O 1
ATOM 567 N N . LEU A 1 74 ? 0.175 -3.444 4.130 1.00 91.50 74 LEU A N 1
ATOM 568 C CA . LEU A 1 74 ? -0.035 -2.412 5.151 1.00 91.50 74 LEU A CA 1
ATOM 569 C C . LEU A 1 74 ? -0.756 -2.958 6.386 1.00 91.50 74 LEU A C 1
ATOM 571 O O . LEU A 1 74 ? -0.490 -2.489 7.492 1.00 91.50 74 LEU A O 1
ATOM 575 N N . ILE A 1 75 ? -1.622 -3.963 6.219 1.00 91.38 75 ILE A N 1
ATOM 576 C CA . ILE A 1 75 ? -2.310 -4.621 7.339 1.00 91.38 75 ILE A CA 1
ATOM 577 C C . ILE A 1 75 ? -1.272 -5.277 8.253 1.00 91.38 75 ILE A C 1
ATOM 579 O O . ILE A 1 75 ? -1.308 -5.074 9.463 1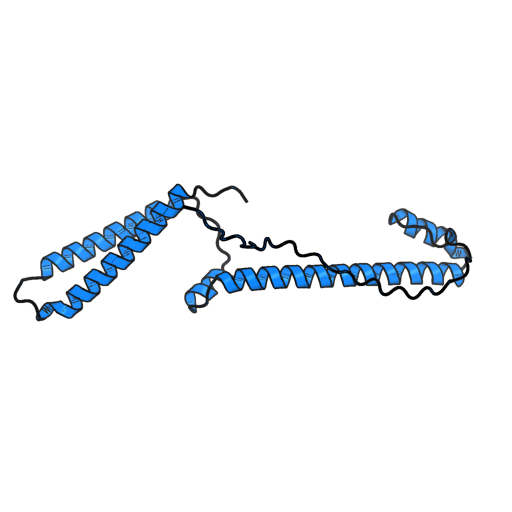.00 91.38 75 ILE A O 1
ATOM 583 N N . HIS A 1 76 ? -0.274 -5.948 7.673 1.00 91.69 76 HIS A N 1
ATOM 584 C CA . HIS A 1 76 ? 0.798 -6.580 8.440 1.00 91.69 76 HIS A CA 1
ATOM 585 C C . HIS A 1 76 ? 1.643 -5.572 9.240 1.00 91.69 76 HIS A C 1
ATOM 587 O O . HIS A 1 76 ? 2.131 -5.883 10.327 1.00 91.69 76 HIS A O 1
ATOM 593 N N . TYR A 1 77 ? 1.816 -4.342 8.740 1.00 91.62 77 TYR A N 1
ATOM 594 C CA . TYR A 1 77 ? 2.522 -3.297 9.490 1.00 91.62 77 TYR A CA 1
ATOM 595 C C . TYR A 1 77 ? 1.727 -2.912 10.739 1.00 91.62 77 TYR A C 1
ATOM 597 O O . TYR A 1 77 ? 2.301 -2.866 11.826 1.00 91.62 77 TYR A O 1
ATOM 605 N N . VAL A 1 78 ? 0.412 -2.718 10.602 1.00 93.31 78 VAL A N 1
ATOM 606 C CA . VAL A 1 78 ? -0.474 -2.374 11.723 1.00 93.31 78 VAL A CA 1
ATOM 607 C C . VAL A 1 78 ? -0.572 -3.518 12.736 1.00 93.31 78 VAL A C 1
ATOM 609 O O . VAL A 1 78 ? -0.441 -3.269 13.931 1.00 93.31 78 VAL A O 1
ATOM 612 N N . GLU A 1 79 ? -0.725 -4.766 12.283 1.00 92.31 79 GLU A N 1
ATOM 613 C CA . GLU A 1 79 ? -0.804 -5.950 13.158 1.00 92.31 79 GLU A CA 1
ATOM 614 C C . GLU A 1 79 ? 0.445 -6.130 14.030 1.00 92.31 79 GLU A C 1
ATOM 616 O O . GLU A 1 79 ? 0.343 -6.492 15.201 1.00 92.31 79 GLU A O 1
ATOM 621 N N . ASN A 1 80 ? 1.625 -5.823 13.487 1.00 93.81 80 ASN A N 1
ATOM 622 C CA . ASN A 1 80 ? 2.889 -5.896 14.220 1.00 93.81 80 ASN A CA 1
ATOM 623 C C . ASN A 1 80 ? 3.200 -4.630 15.043 1.00 93.81 80 ASN A C 1
ATOM 625 O O . ASN A 1 80 ? 4.280 -4.532 15.627 1.00 93.81 80 ASN A O 1
ATOM 629 N N . GLY A 1 81 ? 2.313 -3.629 15.051 1.00 92.56 81 GLY A N 1
ATOM 630 C CA . GLY A 1 81 ? 2.544 -2.344 15.718 1.00 92.56 81 GLY A CA 1
ATOM 631 C C . GLY A 1 81 ? 3.619 -1.471 15.053 1.00 92.56 81 GLY A C 1
ATOM 632 O O . GLY A 1 81 ? 4.162 -0.565 15.687 1.00 92.56 81 GLY A O 1
ATOM 633 N N . ARG A 1 82 ? 3.958 -1.727 13.784 1.00 94.56 82 ARG A N 1
ATOM 634 C CA . ARG A 1 82 ? 4.893 -0.912 12.997 1.00 94.56 82 ARG A CA 1
ATOM 635 C C . ARG A 1 82 ? 4.152 0.271 12.377 1.00 94.56 82 ARG A C 1
ATOM 637 O O . ARG A 1 82 ? 3.043 0.126 11.874 1.00 94.56 82 ARG A O 1
ATOM 644 N N . ASN A 1 83 ? 4.793 1.441 12.352 1.00 93.62 83 ASN A N 1
ATOM 645 C CA . ASN A 1 83 ? 4.209 2.623 11.718 1.00 93.62 83 ASN A CA 1
ATOM 646 C C . ASN A 1 83 ? 3.943 2.358 10.210 1.00 93.62 83 ASN A C 1
ATOM 648 O O . ASN A 1 83 ? 4.910 2.103 9.479 1.00 93.62 83 ASN A O 1
ATOM 652 N N . PRO A 1 84 ? 2.683 2.441 9.729 1.00 93.69 84 PRO A N 1
ATOM 653 C CA . PRO A 1 84 ? 2.337 2.226 8.321 1.00 93.69 84 PRO A CA 1
ATOM 654 C C . PRO A 1 84 ? 2.992 3.235 7.362 1.00 93.69 84 PRO A C 1
ATOM 656 O O . PRO A 1 84 ? 3.201 2.909 6.195 1.00 93.69 84 PRO A O 1
ATOM 659 N N . ASP A 1 85 ? 3.413 4.415 7.830 1.00 94.06 85 ASP A N 1
ATOM 660 C CA . ASP A 1 85 ? 4.131 5.395 6.997 1.00 94.06 85 ASP A CA 1
ATOM 661 C C . ASP A 1 85 ? 5.461 4.851 6.462 1.00 94.06 85 ASP A C 1
ATOM 663 O O . ASP A 1 85 ? 5.947 5.272 5.406 1.00 94.06 85 ASP A O 1
ATOM 667 N N . ILE A 1 86 ? 6.050 3.883 7.170 1.00 93.75 86 ILE A N 1
ATOM 668 C CA . ILE A 1 86 ? 7.299 3.253 6.752 1.00 93.75 86 ILE A CA 1
ATOM 669 C C . ILE A 1 86 ? 7.099 2.455 5.460 1.00 93.75 86 ILE A C 1
ATOM 671 O O . ILE A 1 86 ? 7.963 2.521 4.591 1.00 93.75 86 ILE A O 1
ATOM 675 N N . TYR A 1 87 ? 5.960 1.779 5.285 1.00 93.62 87 TYR A N 1
ATOM 676 C CA . TYR A 1 87 ? 5.650 1.081 4.035 1.00 93.62 87 TYR A CA 1
ATOM 677 C C . TYR A 1 87 ? 5.611 2.057 2.859 1.00 93.62 87 TYR A C 1
ATOM 679 O O . TYR A 1 87 ? 6.216 1.808 1.820 1.00 93.62 87 TYR A O 1
ATOM 687 N N . THR A 1 88 ? 4.940 3.199 3.026 1.00 93.00 88 THR A N 1
ATOM 688 C CA . THR A 1 88 ? 4.848 4.217 1.971 1.00 93.00 88 THR A CA 1
ATOM 689 C C . THR A 1 88 ? 6.230 4.758 1.617 1.00 93.00 88 THR A C 1
ATOM 691 O O . THR A 1 88 ? 6.559 4.913 0.439 1.00 93.00 88 THR A O 1
ATOM 694 N N . ARG A 1 89 ? 7.074 4.998 2.626 1.00 95.38 89 ARG A N 1
ATOM 695 C CA . ARG A 1 89 ? 8.469 5.398 2.426 1.00 95.38 89 ARG A CA 1
ATOM 696 C C . ARG A 1 89 ? 9.263 4.336 1.660 1.00 95.38 89 ARG A C 1
ATOM 698 O O . ARG A 1 89 ? 9.879 4.663 0.649 1.00 95.38 89 ARG A O 1
ATOM 705 N N . GLU A 1 90 ? 9.233 3.085 2.111 1.00 94.00 90 GLU A N 1
ATOM 706 C CA . GLU A 1 90 ? 9.930 1.959 1.475 1.00 94.00 90 GLU A CA 1
ATOM 707 C C . GLU A 1 90 ? 9.440 1.741 0.038 1.00 94.00 90 GLU A C 1
ATOM 709 O O . GLU A 1 90 ? 10.242 1.481 -0.857 1.00 94.00 90 GLU A O 1
ATOM 714 N N . PHE A 1 91 ? 8.143 1.923 -0.217 1.00 93.81 91 PHE A N 1
ATOM 715 C CA . PHE A 1 91 ? 7.561 1.841 -1.551 1.00 93.81 91 PHE A CA 1
ATOM 716 C C . PHE A 1 91 ? 8.119 2.924 -2.481 1.00 93.81 91 PHE A C 1
ATOM 718 O O . PHE A 1 91 ? 8.550 2.624 -3.595 1.00 93.81 91 PHE A O 1
ATOM 725 N N . VAL A 1 92 ? 8.172 4.179 -2.027 1.00 95.88 92 VAL A N 1
ATOM 726 C CA . VAL A 1 92 ? 8.751 5.281 -2.812 1.00 95.88 92 VAL A CA 1
ATOM 727 C C . VAL A 1 92 ? 10.245 5.055 -3.058 1.00 95.88 92 VAL A C 1
ATOM 729 O O . VAL A 1 92 ? 10.726 5.251 -4.178 1.00 95.88 92 VAL A O 1
ATOM 732 N N . GLU A 1 93 ? 10.983 4.602 -2.045 1.00 96.38 93 GLU A N 1
ATOM 733 C CA . GLU A 1 93 ? 12.401 4.255 -2.172 1.00 96.38 93 GLU A CA 1
ATOM 734 C C . GLU A 1 93 ? 12.616 3.111 -3.177 1.00 96.38 93 GLU A C 1
ATOM 736 O O . GLU A 1 93 ? 13.503 3.197 -4.035 1.00 96.38 93 GLU A O 1
ATOM 741 N N . LEU A 1 94 ? 11.767 2.081 -3.140 1.00 96.25 94 LEU A N 1
ATOM 742 C CA . LEU A 1 94 ? 11.792 0.956 -4.071 1.00 96.25 94 LEU A CA 1
ATOM 743 C C . LEU A 1 94 ? 11.516 1.408 -5.507 1.00 96.25 94 LEU A C 1
ATOM 745 O O . LEU A 1 94 ? 12.274 1.053 -6.409 1.00 96.25 94 LEU A O 1
ATOM 749 N N . VAL A 1 95 ? 10.477 2.219 -5.729 1.00 97.19 95 VAL A N 1
ATOM 750 C CA . VAL A 1 95 ? 10.136 2.748 -7.060 1.00 97.19 95 VAL A CA 1
ATOM 751 C C . VAL A 1 95 ? 11.270 3.611 -7.601 1.00 97.19 95 VAL A C 1
ATOM 753 O O . VAL A 1 95 ? 11.666 3.455 -8.757 1.00 97.19 95 VAL A O 1
ATOM 756 N N . ARG A 1 96 ? 11.855 4.479 -6.770 1.00 97.25 96 ARG A N 1
ATOM 757 C CA . ARG A 1 96 ? 12.996 5.315 -7.160 1.00 97.25 96 ARG A CA 1
ATOM 758 C C . ARG A 1 96 ? 14.198 4.464 -7.560 1.00 97.25 96 ARG A C 1
ATOM 760 O O . ARG A 1 96 ? 14.764 4.671 -8.634 1.00 97.25 96 ARG A O 1
ATOM 767 N N . ARG A 1 97 ? 14.584 3.506 -6.713 1.00 97.81 97 ARG A N 1
ATOM 768 C CA . ARG A 1 97 ? 15.711 2.600 -6.972 1.00 97.81 97 ARG A CA 1
ATOM 769 C C . ARG A 1 97 ? 15.465 1.751 -8.217 1.00 97.81 97 ARG A C 1
ATOM 771 O O . ARG A 1 97 ? 16.377 1.579 -9.026 1.00 97.81 97 ARG A O 1
ATOM 778 N N . GLY A 1 98 ? 14.243 1.253 -8.388 1.00 97.44 98 GLY A N 1
ATOM 779 C CA . GLY A 1 98 ? 13.812 0.520 -9.571 1.00 97.44 98 GLY A CA 1
ATOM 780 C C . GLY A 1 98 ? 13.972 1.365 -10.829 1.00 97.44 98 GLY A C 1
ATOM 781 O O . GLY A 1 98 ? 14.675 0.954 -11.745 1.00 97.44 98 GLY A O 1
ATOM 782 N N . ASN A 1 99 ? 13.417 2.578 -10.840 1.00 97.12 99 ASN A N 1
ATOM 783 C CA . ASN A 1 99 ? 13.503 3.498 -11.974 1.00 97.12 99 ASN A CA 1
ATOM 784 C C . ASN A 1 99 ? 14.960 3.830 -12.340 1.00 97.12 99 ASN A C 1
ATOM 786 O O . ASN A 1 99 ? 15.355 3.711 -13.496 1.00 97.12 99 ASN A O 1
ATOM 790 N N . GLN A 1 100 ? 15.801 4.153 -11.353 1.00 97.31 100 GLN A N 1
ATOM 791 C CA . GLN A 1 100 ? 17.227 4.391 -11.591 1.00 97.31 100 GLN A CA 1
ATOM 792 C C . GLN A 1 100 ? 17.921 3.162 -12.195 1.00 97.31 100 GLN A C 1
ATOM 794 O O . GLN A 1 100 ? 18.682 3.286 -13.154 1.00 97.31 100 GLN A O 1
ATOM 799 N N . THR A 1 101 ? 17.634 1.973 -11.662 1.00 97.88 101 THR A N 1
ATOM 800 C CA . THR A 1 101 ? 18.197 0.714 -12.166 1.00 97.88 101 THR A CA 1
ATOM 801 C C . THR A 1 101 ? 17.748 0.437 -13.601 1.00 97.88 101 THR A C 1
ATOM 803 O O . THR A 1 101 ? 18.559 0.026 -14.429 1.00 97.88 101 THR A O 1
ATOM 806 N N . PHE A 1 102 ? 16.473 0.676 -13.919 1.00 97.62 102 PHE A N 1
ATOM 807 C CA . PHE A 1 102 ? 15.941 0.506 -15.269 1.00 97.62 102 PHE A CA 1
ATOM 808 C C . PHE A 1 102 ? 16.561 1.494 -16.251 1.00 97.62 102 PHE A C 1
ATOM 810 O O . PHE A 1 102 ? 17.044 1.063 -17.293 1.00 97.62 102 PHE A O 1
ATOM 817 N N . ASN A 1 103 ? 16.650 2.776 -15.899 1.00 97.25 103 ASN A N 1
ATOM 818 C CA . ASN A 1 103 ? 17.299 3.778 -16.746 1.00 97.25 103 ASN A CA 1
ATOM 819 C C . ASN A 1 103 ? 18.779 3.453 -16.981 1.00 97.25 103 ASN A C 1
ATOM 821 O O . ASN A 1 103 ? 19.252 3.537 -18.110 1.00 97.25 103 ASN A O 1
ATOM 825 N N . GLY A 1 104 ? 19.500 2.998 -15.951 1.00 97.69 104 GLY A N 1
ATOM 826 C CA . GLY A 1 104 ? 20.884 2.543 -16.099 1.00 97.69 104 GLY A CA 1
ATOM 827 C C . GLY A 1 104 ? 21.019 1.365 -17.070 1.00 97.69 104 GLY A C 1
ATOM 828 O O . GLY A 1 104 ? 21.886 1.384 -17.942 1.00 97.69 104 GLY A O 1
ATOM 829 N N . LYS A 1 105 ? 20.127 0.368 -16.976 1.00 98.06 105 LYS A N 1
ATOM 830 C CA . LYS A 1 105 ? 20.088 -0.765 -17.916 1.00 98.06 105 LYS A CA 1
ATOM 831 C C . LYS A 1 105 ? 19.763 -0.320 -19.339 1.00 98.06 105 LYS A C 1
ATOM 833 O O . LYS A 1 105 ? 20.437 -0.758 -20.263 1.00 98.06 105 LYS A O 1
ATOM 838 N N . LEU A 1 106 ? 18.765 0.546 -19.518 1.00 96.69 106 LEU A N 1
ATOM 839 C CA . LEU A 1 106 ? 18.390 1.074 -20.831 1.00 96.69 106 LEU A CA 1
ATOM 840 C C . LEU A 1 106 ? 19.561 1.815 -21.483 1.00 96.69 106 LEU A C 1
ATOM 842 O O . LEU A 1 106 ? 19.871 1.551 -22.641 1.00 96.69 106 LEU A O 1
ATOM 846 N N . ASN A 1 107 ? 20.262 2.658 -20.725 1.00 96.69 107 ASN A N 1
ATOM 847 C CA . ASN A 1 107 ? 21.436 3.377 -21.217 1.00 96.69 107 ASN A CA 1
ATOM 848 C C . ASN A 1 107 ? 22.587 2.424 -21.576 1.00 96.69 107 ASN A C 1
ATOM 850 O O . ASN A 1 107 ? 23.223 2.597 -22.612 1.00 96.69 107 ASN A O 1
ATOM 854 N N . ALA A 1 108 ? 22.831 1.391 -20.764 1.00 97.50 108 ALA A N 1
ATOM 855 C CA . ALA A 1 108 ? 23.850 0.384 -21.056 1.00 97.50 108 ALA A CA 1
ATOM 856 C C . ALA A 1 108 ? 23.523 -0.421 -22.325 1.00 97.50 108 ALA A C 1
ATOM 858 O O . ALA A 1 108 ? 24.402 -0.633 -23.157 1.00 97.50 108 ALA A O 1
ATOM 859 N N . PHE A 1 109 ? 22.262 -0.828 -22.511 1.00 96.81 109 PHE A N 1
ATOM 860 C CA . PHE A 1 109 ? 21.828 -1.517 -23.729 1.00 96.81 109 PHE A CA 1
ATOM 861 C C . PHE A 1 109 ? 21.871 -0.611 -24.960 1.00 96.81 109 PHE A C 1
ATOM 863 O O . PHE A 1 109 ? 22.250 -1.081 -26.030 1.00 96.81 109 PHE A O 1
ATOM 870 N N . ALA A 1 110 ? 21.532 0.673 -24.819 1.00 94.12 110 ALA A N 1
ATOM 871 C CA . ALA A 1 110 ? 21.667 1.647 -25.898 1.00 94.12 110 ALA A CA 1
ATOM 872 C C . ALA A 1 110 ? 23.136 1.806 -26.318 1.00 94.12 110 ALA A C 1
ATOM 874 O O . ALA A 1 110 ? 23.447 1.657 -27.495 1.00 94.12 110 ALA A O 1
ATOM 875 N N . GLY A 1 111 ? 24.048 1.995 -25.358 1.00 94.38 111 GLY A N 1
ATOM 876 C CA . GLY A 1 111 ? 25.482 2.079 -25.640 1.00 94.38 111 GLY A CA 1
ATOM 877 C C . GLY A 1 111 ? 26.047 0.793 -26.253 1.00 94.38 111 GLY A C 1
ATOM 878 O O . GLY A 1 111 ? 26.812 0.854 -27.211 1.00 94.38 111 GLY A O 1
ATOM 879 N N . PHE A 1 112 ? 25.630 -0.375 -25.753 1.00 95.94 112 PHE A N 1
ATOM 880 C CA . PHE A 1 112 ? 26.021 -1.666 -26.321 1.00 95.94 112 PHE A CA 1
ATOM 881 C C . PHE A 1 112 ? 25.546 -1.823 -27.769 1.00 95.94 112 PHE A C 1
ATOM 883 O O . PHE A 1 112 ? 26.331 -2.220 -28.627 1.00 95.94 112 PHE A O 1
ATOM 890 N N . ARG A 1 113 ? 24.287 -1.471 -28.056 1.00 94.56 113 ARG A N 1
ATOM 891 C CA . ARG A 1 113 ? 23.734 -1.466 -29.416 1.00 94.56 113 ARG A CA 1
ATOM 892 C C . ARG A 1 113 ? 24.544 -0.552 -30.333 1.00 94.56 113 ARG A C 1
ATOM 894 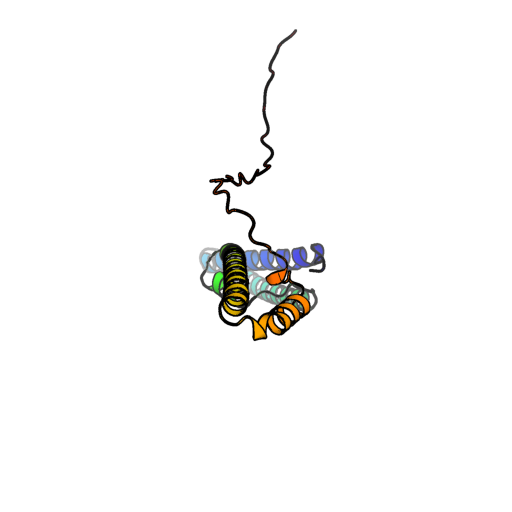O O . ARG A 1 113 ? 24.904 -0.982 -31.421 1.00 94.56 113 ARG A O 1
ATOM 901 N N . ASP A 1 114 ? 24.838 0.674 -29.905 1.00 92.44 114 ASP A N 1
ATOM 902 C CA . ASP A 1 114 ? 25.534 1.662 -30.739 1.00 92.44 114 ASP A CA 1
ATOM 903 C C . ASP A 1 114 ? 26.977 1.232 -31.043 1.00 92.44 114 ASP A C 1
ATOM 905 O O . ASP A 1 114 ? 27.441 1.354 -32.179 1.00 92.44 114 ASP A O 1
ATOM 909 N N . MET A 1 115 ? 27.672 0.672 -30.047 1.00 93.88 115 MET A N 1
ATOM 910 C CA . MET A 1 115 ? 29.012 0.112 -30.225 1.00 93.88 115 MET A CA 1
ATOM 911 C C . MET A 1 115 ? 28.991 -1.102 -31.157 1.00 93.88 115 MET A C 1
ATOM 913 O O . MET A 1 115 ? 29.776 -1.157 -32.098 1.00 93.88 115 MET A O 1
ATOM 917 N N . LEU A 1 116 ? 28.052 -2.030 -30.958 1.00 93.69 116 LEU A N 1
ATOM 918 C CA . LEU A 1 116 ? 27.917 -3.215 -31.801 1.00 93.69 116 LEU A CA 1
ATOM 919 C C . LEU A 1 116 ? 27.580 -2.847 -33.253 1.00 93.69 116 LEU A C 1
ATOM 921 O O . LEU A 1 116 ? 28.164 -3.407 -34.176 1.00 93.69 116 LEU A O 1
ATOM 925 N N . ALA A 1 117 ? 26.677 -1.888 -33.466 1.00 93.25 117 ALA A N 1
ATOM 926 C CA . ALA A 1 117 ? 26.316 -1.404 -34.796 1.00 93.25 117 ALA A CA 1
ATOM 927 C C . ALA A 1 117 ? 27.527 -0.789 -35.518 1.00 93.25 117 ALA A C 1
ATOM 929 O O . ALA A 1 117 ? 27.777 -1.090 -36.686 1.00 93.25 117 ALA A O 1
ATOM 930 N N . ARG A 1 118 ? 28.325 0.021 -34.808 1.00 92.31 118 ARG A N 1
ATOM 931 C CA . ARG A 1 118 ? 29.574 0.585 -35.335 1.00 92.31 118 ARG A CA 1
ATOM 932 C C . ARG A 1 118 ? 30.599 -0.502 -35.662 1.00 92.31 118 ARG A C 1
ATOM 934 O O . ARG A 1 118 ? 31.195 -0.463 -36.739 1.00 92.31 118 ARG A O 1
ATOM 941 N N . ASP A 1 119 ? 30.801 -1.454 -34.758 1.00 93.75 119 ASP A N 1
ATOM 942 C CA . ASP A 1 119 ? 31.790 -2.516 -34.932 1.00 93.75 119 ASP A CA 1
ATOM 943 C C . ASP A 1 119 ? 31.421 -3.419 -36.114 1.00 93.75 119 ASP A C 1
ATOM 945 O O . ASP A 1 119 ? 32.275 -3.655 -36.970 1.00 93.75 119 ASP A O 1
ATOM 949 N N . ILE A 1 120 ? 30.150 -3.827 -36.245 1.00 92.19 120 ILE A N 1
ATOM 950 C CA . ILE A 1 120 ? 29.650 -4.592 -37.402 1.00 92.19 120 ILE A CA 1
ATOM 951 C C . ILE A 1 120 ? 29.860 -3.803 -38.697 1.00 92.19 120 ILE A C 1
ATOM 953 O O . ILE A 1 120 ? 30.433 -4.337 -39.644 1.00 92.19 120 ILE A O 1
ATOM 957 N N . ALA A 1 121 ? 29.485 -2.521 -38.732 1.00 90.56 121 ALA A N 1
ATOM 958 C CA . ALA A 1 121 ? 29.694 -1.670 -39.902 1.00 90.56 121 ALA A CA 1
ATOM 959 C C . ALA A 1 121 ? 31.187 -1.530 -40.270 1.00 90.56 121 ALA A C 1
ATOM 961 O O . ALA A 1 121 ? 31.5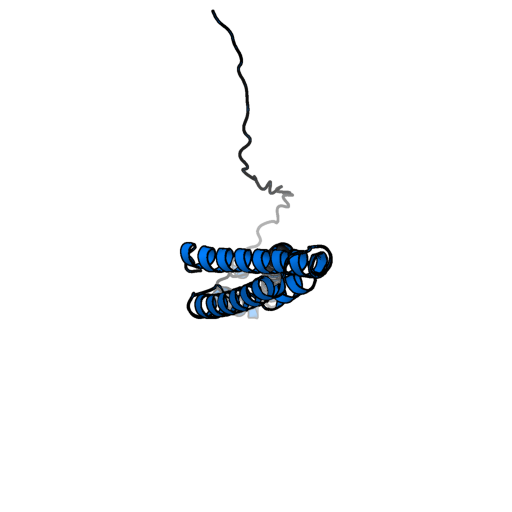37 -1.402 -41.447 1.00 90.56 121 ALA A O 1
ATOM 962 N N . SER A 1 122 ? 32.093 -1.539 -39.290 1.00 90.31 122 SER A N 1
ATOM 963 C CA . SER A 1 122 ? 33.537 -1.439 -39.534 1.00 90.31 122 SER A CA 1
ATOM 964 C C . SER A 1 122 ? 34.165 -2.757 -39.999 1.00 90.31 122 SER A C 1
ATOM 966 O O . SER A 1 122 ? 34.949 -2.746 -40.948 1.00 90.31 122 SER A O 1
ATOM 968 N N . ALA A 1 123 ? 33.800 -3.877 -39.370 1.00 94.00 123 ALA A N 1
ATOM 969 C CA . ALA A 1 123 ? 34.382 -5.193 -39.612 1.00 94.00 123 ALA A CA 1
ATOM 970 C C . ALA A 1 123 ? 33.769 -5.899 -40.831 1.00 94.00 123 ALA A C 1
ATOM 972 O O . ALA A 1 123 ? 34.453 -6.685 -41.482 1.00 94.00 123 ALA A O 1
ATOM 973 N N . MET A 1 124 ? 32.502 -5.610 -41.151 1.00 92.62 124 MET A N 1
ATOM 974 C CA . MET A 1 124 ? 31.741 -6.218 -42.249 1.00 92.62 124 MET A CA 1
ATOM 975 C C . MET A 1 124 ? 31.064 -5.122 -43.093 1.00 92.62 124 MET A C 1
ATOM 977 O O . MET A 1 124 ? 29.884 -4.820 -42.906 1.00 92.62 124 MET A O 1
ATOM 981 N N . PRO A 1 125 ? 31.796 -4.495 -44.034 1.00 90.19 125 PRO A N 1
ATOM 982 C CA . PRO A 1 125 ? 31.286 -3.370 -44.820 1.00 90.19 125 PRO A CA 1
ATOM 983 C C . PRO A 1 125 ? 30.058 -3.696 -45.681 1.00 90.19 125 PRO A C 1
ATOM 985 O O . PRO A 1 125 ? 29.273 -2.800 -45.972 1.00 90.19 125 PRO A O 1
ATOM 988 N N . GLU A 1 126 ? 29.884 -4.960 -46.070 1.00 92.12 126 GLU A N 1
ATOM 989 C CA . GLU A 1 126 ? 28.731 -5.457 -46.835 1.00 92.12 126 GLU A CA 1
ATOM 990 C C . GLU A 1 126 ? 27.403 -5.418 -46.067 1.00 92.12 126 GLU A C 1
ATOM 992 O O . GLU A 1 126 ? 26.349 -5.424 -46.690 1.00 92.12 126 GLU A O 1
ATOM 997 N N . LEU A 1 127 ? 27.449 -5.337 -44.732 1.00 91.62 127 LEU A N 1
ATOM 998 C CA . LEU A 1 127 ? 26.269 -5.304 -43.862 1.00 91.62 127 LEU A CA 1
ATOM 999 C C . LEU A 1 127 ? 25.888 -3.885 -43.409 1.00 91.62 127 LEU A C 1
ATOM 1001 O O . LEU A 1 127 ? 24.962 -3.727 -42.616 1.00 91.62 127 LEU A O 1
ATOM 1005 N N . ARG A 1 128 ? 26.590 -2.840 -43.871 1.00 91.44 128 ARG A N 1
ATOM 1006 C CA . ARG A 1 128 ? 26.354 -1.449 -43.432 1.00 91.44 128 ARG A CA 1
ATOM 1007 C C . ARG A 1 128 ? 24.927 -0.987 -43.680 1.00 91.44 128 ARG A C 1
ATOM 1009 O O . ARG A 1 128 ? 24.287 -0.508 -42.751 1.00 91.44 128 ARG A O 1
ATOM 1016 N N . ASP A 1 129 ? 24.429 -1.205 -44.892 1.00 91.19 129 ASP A N 1
ATOM 1017 C CA . ASP A 1 129 ? 23.088 -0.777 -45.291 1.00 91.19 129 ASP A CA 1
ATOM 1018 C C . ASP A 1 129 ? 22.000 -1.483 -44.458 1.00 91.19 129 ASP A C 1
ATOM 1020 O O . ASP A 1 129 ? 20.991 -0.878 -44.093 1.00 91.19 129 ASP A O 1
ATOM 1024 N N . ASP A 1 130 ?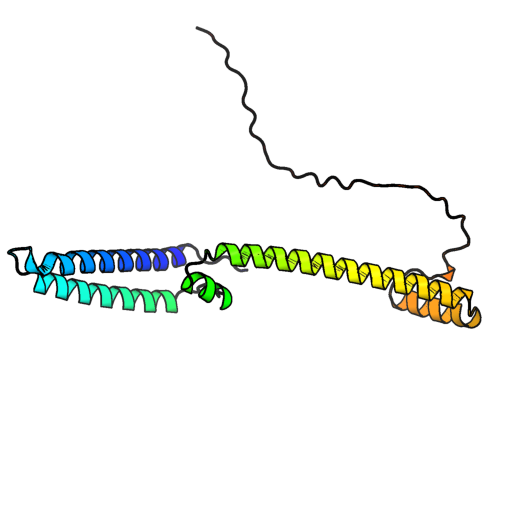 22.225 -2.750 -44.092 1.00 92.12 130 ASP A N 1
ATOM 1025 C CA . ASP A 1 130 ? 21.316 -3.508 -43.228 1.00 92.12 130 ASP A CA 1
ATOM 1026 C C . ASP A 1 130 ? 21.348 -3.002 -41.778 1.00 92.12 130 ASP A C 1
ATOM 1028 O O . ASP A 1 130 ? 20.299 -2.866 -41.144 1.00 92.12 130 ASP A O 1
ATOM 1032 N N . VAL A 1 131 ? 22.533 -2.683 -41.247 1.00 92.44 131 VAL A N 1
ATOM 1033 C CA . VAL A 1 131 ? 22.684 -2.096 -39.905 1.00 92.44 131 VAL A CA 1
ATOM 1034 C C . VAL A 1 131 ? 22.041 -0.710 -39.842 1.00 92.44 131 VAL A C 1
ATOM 1036 O O . VAL A 1 131 ? 21.304 -0.430 -38.895 1.00 92.44 131 VAL A O 1
ATOM 1039 N N . ASP A 1 132 ? 22.263 0.135 -40.849 1.00 91.81 132 ASP A N 1
ATOM 1040 C CA . ASP A 1 132 ? 21.658 1.466 -40.944 1.00 91.81 132 ASP A CA 1
ATOM 1041 C C . ASP A 1 132 ? 20.125 1.359 -41.000 1.00 91.81 132 ASP A C 1
ATOM 1043 O O . ASP A 1 132 ? 19.429 2.022 -40.229 1.00 91.81 132 ASP A O 1
ATOM 1047 N N . ARG A 1 133 ? 19.584 0.424 -41.792 1.00 93.19 133 ARG A N 1
ATOM 1048 C CA . ARG A 1 133 ? 18.141 0.151 -41.851 1.00 93.19 133 ARG A CA 1
ATOM 1049 C C . ARG A 1 133 ? 17.559 -0.304 -40.509 1.00 93.19 133 ARG A C 1
ATOM 1051 O O . ARG A 1 133 ? 16.439 0.081 -40.168 1.00 93.19 133 ARG A O 1
ATOM 1058 N N . ILE A 1 134 ? 18.277 -1.136 -39.750 1.00 92.75 134 ILE A N 1
ATOM 1059 C CA . ILE A 1 134 ? 17.839 -1.592 -38.419 1.00 92.75 134 ILE A CA 1
ATOM 1060 C C . ILE A 1 134 ? 17.840 -0.428 -37.421 1.00 92.75 134 ILE A C 1
ATOM 1062 O O . ILE A 1 134 ? 16.893 -0.287 -36.645 1.00 92.75 134 ILE A O 1
ATOM 1066 N N . MET A 1 135 ? 18.871 0.417 -37.451 1.00 92.06 135 MET A N 1
ATOM 1067 C CA . MET A 1 135 ? 18.979 1.580 -36.568 1.00 92.06 135 MET A CA 1
ATOM 1068 C C . MET A 1 135 ? 17.891 2.617 -36.873 1.00 92.06 135 MET A C 1
ATOM 1070 O O . MET A 1 135 ? 17.213 3.076 -35.953 1.00 92.06 135 MET A O 1
ATOM 1074 N N . GLU A 1 136 ? 17.632 2.895 -38.150 1.00 92.19 136 GLU A N 1
ATOM 1075 C CA . GLU A 1 136 ? 16.545 3.779 -38.589 1.00 92.19 136 GLU A CA 1
ATOM 1076 C C . GLU A 1 136 ? 15.164 3.214 -38.244 1.00 92.19 136 GLU A C 1
ATOM 1078 O O . GLU A 1 136 ? 14.303 3.938 -37.743 1.00 92.19 136 GLU A O 1
ATOM 1083 N N . GLY A 1 137 ? 14.955 1.905 -38.431 1.00 91.25 137 GLY A N 1
ATOM 1084 C CA . GLY A 1 137 ? 13.721 1.218 -38.040 1.00 91.25 137 GLY A CA 1
ATOM 1085 C C . GLY A 1 137 ? 13.454 1.258 -36.530 1.00 91.25 137 GLY A C 1
ATOM 1086 O O . GLY A 1 137 ? 12.301 1.230 -36.103 1.00 91.25 137 GLY A O 1
ATOM 1087 N N . ALA A 1 138 ? 14.510 1.379 -35.724 1.00 87.12 138 ALA A N 1
ATOM 1088 C CA . ALA A 1 138 ? 14.437 1.591 -34.282 1.00 87.12 138 ALA A CA 1
ATOM 1089 C C . ALA A 1 138 ? 14.374 3.083 -33.880 1.00 87.12 138 ALA A C 1
ATOM 1091 O O . ALA A 1 138 ? 14.337 3.386 -32.686 1.00 87.12 138 ALA A O 1
ATOM 1092 N N . GLY A 1 139 ? 14.323 4.009 -34.848 1.00 86.50 139 GLY A N 1
ATOM 1093 C CA . GLY A 1 139 ? 14.215 5.456 -34.628 1.00 86.50 139 GLY A CA 1
ATOM 1094 C C . GLY A 1 139 ? 15.518 6.126 -34.184 1.00 86.50 139 GLY A C 1
ATOM 1095 O O . GLY A 1 139 ? 15.481 7.144 -33.494 1.00 86.50 139 GLY A O 1
ATOM 1096 N N . LEU A 1 140 ? 16.666 5.540 -34.523 1.00 86.31 140 LEU A N 1
ATOM 1097 C CA . LEU A 1 140 ? 17.992 5.949 -34.059 1.00 86.31 140 LEU A CA 1
ATOM 1098 C C . LEU A 1 140 ? 18.859 6.410 -35.230 1.00 86.31 140 LEU A C 1
ATOM 1100 O O . LEU A 1 140 ? 18.604 6.065 -36.380 1.00 86.31 140 LEU A O 1
ATOM 1104 N N . ALA A 1 141 ? 19.901 7.185 -34.930 1.00 81.88 141 ALA A N 1
ATOM 1105 C CA . ALA A 1 141 ? 20.833 7.661 -35.946 1.00 81.88 141 ALA A CA 1
ATOM 1106 C C . ALA A 1 141 ? 21.686 6.515 -36.517 1.00 81.88 141 ALA A C 1
ATOM 1108 O O . ALA A 1 141 ? 22.202 5.678 -35.771 1.00 81.88 141 ALA A O 1
ATOM 1109 N N . SER A 1 142 ? 21.864 6.521 -37.836 1.00 76.25 142 SER A N 1
ATOM 1110 C CA . SER A 1 142 ? 22.608 5.506 -38.581 1.00 76.25 142 SER A CA 1
ATOM 1111 C C . SER A 1 142 ? 24.123 5.635 -38.322 1.00 76.25 142 SER A C 1
ATOM 1113 O O . SER A 1 142 ? 24.666 6.746 -38.415 1.00 76.25 142 SER A O 1
ATOM 1115 N N . PRO A 1 143 ? 24.848 4.547 -37.992 1.00 72.44 143 PRO A N 1
ATOM 1116 C CA . PRO A 1 143 ? 26.288 4.590 -37.728 1.00 72.44 143 PRO A CA 1
ATOM 1117 C C . PRO A 1 143 ? 27.118 5.107 -38.913 1.00 72.44 143 PRO A C 1
ATOM 1119 O O . PRO A 1 143 ? 28.160 5.723 -38.681 1.00 72.44 143 PRO A O 1
ATOM 1122 N N . SER A 1 144 ? 26.654 4.942 -40.158 1.00 65.88 144 SER A N 1
ATOM 1123 C CA . SER A 1 144 ? 27.334 5.465 -41.356 1.00 65.88 144 SER A CA 1
ATOM 1124 C C . SER A 1 144 ? 27.288 6.998 -41.490 1.00 65.88 144 SER A C 1
ATOM 1126 O O . SER A 1 144 ? 28.095 7.570 -42.223 1.00 65.88 144 SER A O 1
ATOM 1128 N N . ALA A 1 145 ? 26.394 7.689 -40.769 1.00 60.28 145 ALA A N 1
ATOM 1129 C CA . ALA A 1 145 ? 26.304 9.154 -40.765 1.00 60.28 145 ALA A CA 1
ATOM 1130 C C . ALA A 1 145 ? 27.346 9.825 -39.844 1.00 60.28 145 ALA A C 1
ATOM 1132 O O . ALA A 1 145 ? 27.648 11.011 -39.999 1.00 60.28 145 ALA A O 1
ATOM 1133 N N . VAL A 1 146 ? 27.930 9.080 -38.897 1.00 56.16 146 VAL A N 1
ATOM 1134 C CA . VAL A 1 146 ? 28.967 9.581 -37.981 1.00 56.16 146 VAL A CA 1
ATOM 1135 C C . VAL A 1 146 ? 30.338 9.401 -38.640 1.00 56.16 146 VAL A C 1
ATOM 1137 O O . VAL A 1 146 ? 31.078 8.459 -38.365 1.00 56.16 146 VAL A O 1
ATOM 1140 N N . GLY A 1 147 ? 30.662 10.306 -39.565 1.00 42.62 147 GLY A N 1
ATOM 1141 C CA . GLY A 1 147 ? 31.969 10.368 -40.222 1.00 42.62 147 GLY A CA 1
ATOM 1142 C C . GLY A 1 147 ? 33.129 10.548 -39.230 1.00 42.62 147 GLY A C 1
ATOM 1143 O O . GLY A 1 147 ? 32.953 11.099 -38.146 1.00 42.62 147 GLY A O 1
ATOM 1144 N N . HIS A 1 148 ? 34.322 10.086 -39.626 1.00 43.72 148 HIS A N 1
ATOM 1145 C CA . HIS A 1 148 ? 35.604 10.189 -38.912 1.00 43.72 148 HIS A CA 1
ATOM 1146 C C . HIS A 1 148 ? 35.973 11.648 -38.545 1.00 43.72 148 HIS A C 1
ATOM 1148 O O . HIS A 1 148 ? 36.799 12.285 -39.196 1.00 43.72 148 HIS A O 1
ATOM 1154 N N . GLY A 1 149 ? 35.361 12.186 -37.492 1.00 35.09 149 GLY A N 1
ATOM 1155 C CA . GLY A 1 149 ? 35.698 13.461 -36.871 1.00 35.09 149 GLY A CA 1
ATOM 1156 C C . GLY A 1 149 ? 36.437 13.219 -35.561 1.00 35.09 149 GLY A C 1
ATOM 1157 O O . GLY A 1 149 ? 35.872 12.671 -34.622 1.00 35.09 149 GLY A O 1
ATOM 1158 N N . ASN A 1 150 ? 37.711 13.604 -35.545 1.00 34.62 150 ASN A N 1
ATOM 1159 C CA . ASN A 1 150 ? 38.654 13.652 -34.427 1.00 34.62 150 ASN A CA 1
ATOM 1160 C C . ASN A 1 150 ? 38.003 13.696 -33.021 1.00 34.62 150 ASN A C 1
ATOM 1162 O O . ASN A 1 150 ? 37.331 14.669 -32.675 1.00 34.62 150 ASN A O 1
ATOM 1166 N N . VAL A 1 151 ? 38.244 12.668 -32.196 1.00 35.56 151 VAL A N 1
ATOM 1167 C CA . VAL A 1 151 ? 37.867 12.659 -30.773 1.00 35.56 151 VAL A CA 1
ATOM 1168 C C . VAL A 1 151 ? 38.706 13.712 -30.056 1.00 35.56 151 VAL A C 1
ATOM 1170 O O . VAL A 1 151 ? 39.890 13.512 -29.791 1.00 35.56 151 VAL A O 1
ATOM 1173 N N . LYS A 1 152 ? 38.093 14.855 -29.753 1.00 32.66 152 LYS A N 1
ATOM 1174 C CA . LYS A 1 152 ? 38.630 15.816 -28.796 1.00 32.66 152 LYS A CA 1
ATOM 1175 C C . LYS A 1 152 ? 38.184 15.350 -27.411 1.00 32.66 152 LYS A C 1
ATOM 1177 O O . LYS A 1 152 ? 37.006 15.427 -27.077 1.00 32.66 152 LYS A O 1
ATOM 1182 N N . THR A 1 153 ? 39.119 14.803 -26.644 1.00 40.66 153 THR A N 1
ATOM 1183 C CA . THR A 1 153 ? 38.945 14.533 -25.217 1.00 40.66 153 THR A CA 1
ATOM 1184 C C . THR A 1 153 ? 38.749 15.874 -24.515 1.00 40.66 153 THR A C 1
ATOM 1186 O O . THR A 1 153 ? 39.706 16.626 -24.348 1.00 40.66 153 THR A O 1
ATOM 1189 N N . GLU A 1 154 ? 37.516 16.207 -24.152 1.00 34.06 154 GLU A N 1
ATOM 1190 C CA . GLU A 1 154 ? 37.238 17.266 -23.185 1.00 34.06 154 GLU A CA 1
ATOM 1191 C C . GLU A 1 154 ? 36.664 16.596 -21.936 1.00 34.06 154 GLU A C 1
ATOM 1193 O O . GLU A 1 154 ? 35.515 16.156 -21.900 1.00 34.06 154 GLU A O 1
ATOM 1198 N N . ASP A 1 155 ? 37.544 16.459 -20.939 1.00 42.50 155 ASP A N 1
ATOM 1199 C CA . ASP A 1 155 ? 37.189 16.271 -19.537 1.00 42.50 155 ASP A CA 1
ATOM 1200 C C . ASP A 1 155 ? 36.144 17.321 -19.151 1.00 42.50 155 ASP A C 1
ATOM 1202 O O . ASP A 1 155 ? 36.365 18.527 -19.275 1.00 42.50 155 ASP A O 1
ATOM 1206 N N . GLY A 1 156 ? 34.998 16.849 -18.677 1.00 33.22 156 GLY A N 1
ATOM 1207 C CA . GLY A 1 156 ? 33.866 17.680 -18.303 1.00 33.22 156 GLY A CA 1
ATOM 1208 C C . GLY A 1 156 ? 33.042 16.986 -17.236 1.00 33.22 156 GLY A C 1
ATOM 1209 O O . GLY A 1 156 ? 31.930 16.534 -17.493 1.00 33.22 156 GLY A O 1
ATOM 1210 N N . LEU A 1 157 ? 33.606 16.892 -16.030 1.00 40.75 157 LEU A N 1
ATOM 1211 C CA . LEU A 1 157 ? 32.850 16.721 -14.791 1.00 40.75 157 LEU A CA 1
ATOM 1212 C C . LEU A 1 157 ? 31.863 17.893 -14.668 1.00 40.75 157 LEU A C 1
ATOM 1214 O O . LEU A 1 157 ? 32.200 18.949 -14.139 1.00 40.75 157 LEU A O 1
ATOM 1218 N N . ALA A 1 158 ? 30.652 17.717 -15.189 1.00 35.66 158 ALA A N 1
ATOM 1219 C CA . ALA A 1 158 ? 29.535 18.605 -14.910 1.00 35.66 158 ALA A CA 1
ATOM 1220 C C . ALA A 1 158 ? 28.811 18.087 -13.664 1.00 35.66 158 ALA A C 1
ATOM 1222 O O . ALA A 1 158 ? 27.991 17.170 -13.714 1.00 35.66 158 ALA A O 1
ATOM 1223 N N . ASP A 1 159 ? 29.192 18.684 -12.541 1.00 32.81 159 ASP A N 1
ATOM 1224 C CA . ASP A 1 159 ? 28.501 18.660 -11.261 1.00 32.81 159 ASP A CA 1
ATOM 1225 C C . ASP A 1 159 ? 27.027 19.064 -11.463 1.00 32.81 159 ASP A C 1
ATOM 1227 O O . ASP A 1 159 ? 26.711 20.212 -11.781 1.00 32.81 159 ASP A O 1
ATOM 1231 N N . VAL A 1 160 ? 26.103 18.107 -11.338 1.00 40.25 160 VAL A N 1
ATOM 1232 C CA . VAL A 1 160 ? 24.662 18.392 -11.339 1.00 40.25 160 VAL A CA 1
ATOM 1233 C C . VAL A 1 160 ? 24.271 18.749 -9.909 1.00 40.25 160 VAL A C 1
ATOM 1235 O O . VAL A 1 160 ? 23.808 17.910 -9.134 1.00 40.25 160 VAL A O 1
ATOM 1238 N N . GLN A 1 161 ? 24.457 20.023 -9.558 1.00 34.19 161 GLN A N 1
ATOM 1239 C CA . GLN A 1 161 ? 23.835 20.613 -8.378 1.00 34.19 161 GLN A CA 1
ATOM 1240 C C . GLN A 1 161 ? 22.316 20.644 -8.569 1.00 34.19 161 GLN A C 1
ATOM 1242 O O . GLN A 1 161 ? 21.754 21.459 -9.300 1.00 34.19 161 GLN A O 1
ATOM 1247 N N . MET A 1 162 ? 21.641 19.730 -7.878 1.00 36.56 162 MET A N 1
ATOM 1248 C CA . MET A 1 162 ? 20.193 19.709 -7.755 1.00 36.56 162 MET A CA 1
ATOM 1249 C C . MET A 1 162 ? 19.779 20.818 -6.778 1.00 36.56 162 MET A C 1
ATOM 1251 O O . MET A 1 162 ? 19.894 20.665 -5.563 1.00 36.56 162 MET A O 1
ATOM 1255 N N . SER A 1 163 ? 19.343 21.960 -7.315 1.00 35.66 163 SER A N 1
ATOM 1256 C CA . SER A 1 163 ? 18.778 23.063 -6.533 1.00 35.66 163 SER A CA 1
ATOM 1257 C C . SER A 1 163 ? 17.467 22.612 -5.884 1.00 35.66 163 SER A C 1
ATOM 1259 O O . SER A 1 163 ? 16.437 22.463 -6.543 1.00 35.66 163 SER A O 1
ATOM 1261 N N . ALA A 1 164 ? 17.528 22.352 -4.580 1.00 36.59 164 ALA A N 1
ATOM 1262 C CA . ALA A 1 164 ? 16.368 22.189 -3.723 1.00 36.59 164 ALA A CA 1
ATOM 1263 C C . ALA A 1 164 ? 15.917 23.580 -3.255 1.00 36.59 164 ALA A C 1
ATOM 1265 O O . ALA A 1 164 ? 16.556 24.198 -2.407 1.00 36.59 164 ALA A O 1
ATOM 1266 N N . ALA A 1 165 ? 14.814 24.074 -3.813 1.00 35.41 165 ALA A N 1
ATOM 1267 C CA . ALA A 1 165 ? 14.106 25.220 -3.263 1.00 35.41 165 ALA A CA 1
ATOM 1268 C C . ALA A 1 165 ? 13.259 24.755 -2.066 1.00 35.41 165 ALA A C 1
ATOM 1270 O O . ALA A 1 165 ? 12.204 24.145 -2.238 1.00 35.41 165 ALA A O 1
ATOM 1271 N N . GLY A 1 166 ? 13.739 25.034 -0.855 1.00 35.41 166 GLY A N 1
ATOM 1272 C CA . GLY A 1 166 ? 12.926 25.126 0.360 1.00 35.41 166 GLY A CA 1
ATOM 1273 C C . GLY A 1 166 ? 12.859 26.595 0.802 1.00 35.41 166 GLY A C 1
ATOM 1274 O O . GLY A 1 166 ? 13.850 27.306 0.628 1.00 35.41 166 GLY A O 1
ATOM 1275 N N . PRO A 1 167 ? 11.725 27.094 1.328 1.00 47.03 167 PRO A N 1
ATOM 1276 C CA . PRO A 1 167 ? 11.625 28.479 1.761 1.00 47.03 167 PRO A CA 1
ATOM 1277 C C . PRO A 1 167 ? 12.183 28.606 3.183 1.00 47.03 167 PRO A C 1
ATOM 1279 O O . PRO A 1 167 ? 11.601 28.066 4.122 1.00 47.03 167 PRO A O 1
ATOM 1282 N N . GLU A 1 168 ? 13.288 29.335 3.355 1.00 39.12 168 GLU A N 1
ATOM 1283 C CA . GLU A 1 168 ? 13.714 29.788 4.679 1.00 39.12 168 GLU A CA 1
ATOM 1284 C C . GLU A 1 168 ? 13.275 31.228 4.936 1.00 39.12 168 GLU A C 1
ATOM 1286 O O . GLU A 1 168 ? 13.593 32.183 4.230 1.00 39.12 168 GLU A O 1
ATOM 1291 N N . ASN A 1 169 ? 12.483 31.305 5.994 1.00 46.19 169 ASN A N 1
ATOM 1292 C CA . ASN A 1 169 ? 12.035 32.462 6.727 1.00 46.19 169 ASN A CA 1
ATOM 1293 C C . ASN A 1 169 ? 13.259 33.184 7.326 1.00 46.19 169 ASN A C 1
ATOM 1295 O O . ASN A 1 169 ? 14.039 32.572 8.052 1.00 46.19 169 ASN A O 1
ATOM 1299 N N . GLY A 1 170 ? 13.423 34.475 7.034 1.00 37.03 170 GLY A N 1
ATOM 1300 C CA . GLY A 1 170 ? 14.543 35.294 7.497 1.00 37.03 170 GLY A CA 1
ATOM 1301 C C . GLY A 1 170 ? 14.050 36.564 8.176 1.00 37.03 170 GLY A C 1
ATOM 1302 O O . GLY A 1 170 ? 13.657 37.526 7.525 1.00 37.03 170 GLY A O 1
ATOM 1303 N N . SER A 1 171 ? 14.080 36.535 9.503 1.00 44.88 171 SER A N 1
ATOM 1304 C CA . SER A 1 171 ? 13.890 37.652 10.425 1.00 44.88 171 SER A CA 1
ATOM 1305 C C . SER A 1 171 ? 14.810 38.846 10.156 1.00 44.88 171 SER A C 1
ATOM 1307 O O . SER A 1 171 ? 15.982 38.655 9.834 1.00 44.88 171 SER A O 1
ATOM 1309 N N . GLY A 1 172 ? 14.358 40.053 10.503 1.00 37.25 172 GLY A N 1
ATOM 1310 C CA . GLY A 1 172 ? 15.274 41.124 10.895 1.00 37.25 172 GLY A CA 1
ATOM 1311 C C . GLY A 1 172 ? 14.651 42.514 10.900 1.00 37.25 172 GLY A C 1
ATOM 1312 O O . GLY A 1 172 ? 14.292 43.025 9.847 1.00 37.25 172 GLY A O 1
ATOM 1313 N N . GLY A 1 173 ? 14.601 43.154 12.071 1.00 37.44 173 GLY A N 1
ATOM 1314 C CA . GLY A 1 173 ? 14.500 44.614 12.133 1.00 37.44 173 GLY A CA 1
ATOM 1315 C C . GLY A 1 173 ? 13.702 45.173 13.300 1.00 37.44 173 GLY A C 1
ATOM 1316 O O . GLY A 1 173 ? 12.651 45.767 13.097 1.00 37.44 173 GLY A O 1
ATOM 1317 N N . ALA A 1 174 ? 14.228 45.042 14.517 1.00 48.81 174 ALA A N 1
ATOM 1318 C CA . ALA A 1 174 ? 13.917 45.991 15.575 1.00 48.81 174 ALA A CA 1
ATOM 1319 C C . ALA A 1 174 ? 14.436 47.382 15.173 1.00 48.81 174 ALA A C 1
ATOM 1321 O O . ALA A 1 174 ? 15.611 47.503 14.826 1.00 48.81 174 ALA A O 1
ATOM 1322 N N . ASN A 1 175 ? 13.606 48.424 15.275 1.00 42.09 175 ASN A N 1
ATOM 1323 C CA . ASN A 1 175 ? 14.083 49.720 15.747 1.00 42.09 175 ASN A CA 1
ATOM 1324 C C . ASN A 1 175 ? 12.955 50.584 16.331 1.00 42.09 175 ASN A C 1
ATOM 1326 O O . ASN A 1 175 ? 11.809 50.529 15.897 1.00 42.09 175 ASN A O 1
ATOM 1330 N N . ALA A 1 176 ? 13.343 51.340 17.350 1.00 45.94 176 ALA A N 1
ATOM 1331 C CA . ALA A 1 176 ? 12.553 52.166 18.246 1.00 45.94 176 ALA A CA 1
ATOM 1332 C C . ALA A 1 176 ? 11.908 53.398 17.589 1.00 45.94 176 ALA A C 1
ATOM 1334 O O . ALA A 1 176 ? 12.463 53.942 16.638 1.00 45.94 176 ALA A O 1
ATOM 1335 N N . ALA A 1 177 ? 10.827 53.906 18.194 1.00 44.50 177 ALA A N 1
ATOM 1336 C CA . ALA A 1 177 ? 10.724 55.301 18.645 1.00 44.50 177 ALA A CA 1
ATOM 1337 C C . ALA A 1 177 ? 9.377 55.564 19.350 1.00 44.50 177 ALA A C 1
ATOM 1339 O O . ALA A 1 177 ? 8.333 55.242 18.792 1.00 44.50 177 ALA A O 1
ATOM 1340 N N . SER A 1 178 ? 9.491 56.188 20.531 1.00 42.88 178 SER A N 1
ATOM 1341 C CA . SER A 1 178 ? 8.594 57.165 21.182 1.00 42.88 178 SER A CA 1
ATOM 1342 C C . SER A 1 178 ? 7.112 56.855 21.395 1.00 42.88 178 SER A C 1
ATOM 1344 O O . SER A 1 178 ? 6.342 56.848 20.414 1.00 42.88 178 SER A O 1
#

Foldseek 3Di:
DPDFPVVLVVVLVVLVVVLVVLVVVLVVCVVCVPVDPDNCPVVSVVSVVVSVVSVVVSVVSVVPGPDDDDDPVLVVCVVVVHDSVVVVVVVVVVVVVVVVVVVVVVVVVVVVLLVVLLVCCVVPVVCQVVSQVVQVVVVHHRNVVPPPDDDDDDDDPDDPDDDDDDDDDDDDDDDDDD